Protein AF-A0A6L9G4X8-F1 (afdb_monomer)

pLDDT: mean 78.27, std 10.41, range [47.03, 92.12]

Secondary structure (DSSP, 8-state):
----THHHHHHHIIIIIHHHHHHHHSTTSTTT---TT----PPPPPPP-PPPTTSS-----

Structure (mmCIF, N/CA/C/O backbone):
data_AF-A0A6L9G4X8-F1
#
_entry.id   AF-A0A6L9G4X8-F1
#
loop_
_atom_site.group_PDB
_atom_site.id
_atom_site.type_symbol
_atom_site.label_atom_id
_atom_site.label_alt_id
_atom_site.label_comp_id
_atom_site.label_asym_id
_atom_site.label_entity_id
_atom_site.label_seq_id
_atom_site.pdbx_PDB_ins_code
_atom_site.Cartn_x
_atom_site.Cartn_y
_atom_site.Cartn_z
_atom_site.occupancy
_atom_site.B_iso_or_equiv
_atom_site.auth_seq_id
_atom_site.auth_comp_id
_atom_site.auth_asym_id
_atom_site.auth_atom_id
_atom_site.pdbx_PDB_model_num
ATOM 1 N N . MET A 1 1 ? 26.928 3.913 -26.378 1.00 55.97 1 MET A N 1
ATOM 2 C CA . MET A 1 1 ? 26.074 5.093 -26.120 1.00 55.97 1 MET A CA 1
ATOM 3 C C . MET A 1 1 ? 25.921 5.235 -24.620 1.00 55.97 1 MET A C 1
ATOM 5 O O . MET A 1 1 ? 25.445 4.299 -23.992 1.00 55.97 1 MET A O 1
ATOM 9 N N . ARG A 1 2 ? 26.382 6.347 -24.042 1.00 61.31 2 ARG A N 1
ATOM 10 C CA . ARG A 1 2 ? 26.063 6.699 -22.658 1.00 61.31 2 ARG A CA 1
ATOM 11 C C . ARG A 1 2 ? 24.742 7.454 -22.720 1.00 61.31 2 ARG A C 1
ATOM 13 O O . ARG A 1 2 ? 24.692 8.546 -23.270 1.00 61.31 2 ARG A O 1
ATOM 20 N N . TRP A 1 3 ? 23.663 6.812 -22.297 1.00 62.00 3 TRP A N 1
ATOM 21 C CA . TRP A 1 3 ? 22.379 7.488 -22.191 1.00 62.00 3 TRP A CA 1
ATOM 22 C C . TRP A 1 3 ? 22.491 8.405 -20.966 1.00 62.00 3 TRP A C 1
ATOM 24 O O . TRP A 1 3 ? 22.836 7.935 -19.889 1.00 62.00 3 TRP A O 1
ATOM 34 N N . ASP A 1 4 ? 22.288 9.707 -21.109 1.00 74.19 4 ASP A N 1
ATOM 35 C CA . ASP A 1 4 ? 22.213 10.649 -19.987 1.00 74.19 4 ASP A CA 1
ATOM 36 C C . ASP A 1 4 ? 20.884 11.419 -20.132 1.00 74.19 4 ASP A C 1
ATOM 38 O O . ASP A 1 4 ? 20.412 11.659 -21.245 1.00 74.19 4 ASP A O 1
ATOM 42 N N . GLY A 1 5 ? 20.236 11.781 -19.019 1.00 73.88 5 GLY A N 1
ATOM 43 C CA . GLY A 1 5 ? 18.991 12.564 -19.037 1.00 73.88 5 GLY A CA 1
ATOM 44 C C . GLY A 1 5 ? 17.707 11.755 -19.329 1.00 73.88 5 GLY A C 1
ATOM 45 O O . GLY A 1 5 ? 17.645 10.567 -19.018 1.00 73.88 5 GLY A O 1
ATOM 46 N N . PRO A 1 6 ? 16.647 12.363 -19.901 1.00 74.44 6 PRO A N 1
ATOM 47 C CA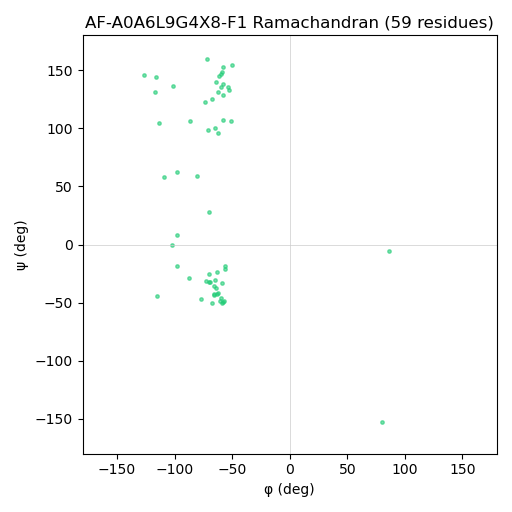 . PRO A 1 6 ? 15.307 11.761 -20.035 1.00 74.44 6 PRO A CA 1
ATOM 48 C C . PRO A 1 6 ? 15.247 10.410 -20.768 1.00 74.44 6 PRO A C 1
ATOM 50 O O . PRO A 1 6 ? 14.308 9.639 -20.604 1.00 74.44 6 PRO A O 1
ATOM 53 N N . GLN A 1 7 ? 16.255 10.085 -21.570 1.00 77.81 7 GLN A N 1
ATOM 54 C CA . GLN A 1 7 ? 16.339 8.795 -22.256 1.00 77.81 7 GLN A CA 1
ATOM 55 C C . GLN A 1 7 ? 16.688 7.647 -21.296 1.00 77.81 7 GLN A C 1
ATOM 57 O O . GLN A 1 7 ? 16.194 6.539 -21.483 1.00 77.81 7 GLN A O 1
ATOM 62 N N . GLN A 1 8 ? 17.466 7.909 -20.236 1.00 81.12 8 GLN A N 1
ATOM 63 C CA . GLN A 1 8 ? 17.756 6.914 -19.194 1.00 81.12 8 GLN A CA 1
ATOM 64 C C . GLN A 1 8 ? 16.495 6.490 -18.453 1.00 81.12 8 GLN A C 1
ATOM 66 O O . GLN A 1 8 ? 16.281 5.303 -18.223 1.00 81.12 8 GLN A O 1
ATOM 71 N N . ILE A 1 9 ? 15.626 7.448 -18.120 1.00 81.62 9 ILE A N 1
ATOM 72 C CA . ILE A 1 9 ? 14.399 7.122 -17.397 1.00 81.62 9 ILE A CA 1
ATOM 73 C C . ILE A 1 9 ? 13.417 6.337 -18.278 1.00 81.62 9 ILE A C 1
ATOM 75 O O . ILE A 1 9 ? 12.752 5.429 -17.790 1.00 81.62 9 ILE A O 1
ATOM 79 N N . LEU A 1 10 ? 13.392 6.592 -19.591 1.00 82.75 10 LEU A N 1
ATOM 80 C CA . LEU A 1 10 ? 12.608 5.797 -20.544 1.00 82.75 10 LEU A CA 1
ATOM 81 C C . LEU A 1 10 ? 13.122 4.357 -20.663 1.00 82.75 10 LEU A C 1
ATOM 83 O O . LEU A 1 10 ? 12.320 3.426 -20.655 1.00 82.75 10 LEU A O 1
ATOM 87 N N . VAL A 1 11 ? 14.443 4.166 -20.741 1.00 83.69 11 VAL A N 1
ATOM 88 C CA . VAL A 1 11 ? 15.065 2.830 -20.746 1.00 83.69 11 VAL A CA 1
ATOM 89 C C . VAL A 1 11 ? 14.776 2.100 -19.435 1.00 83.69 11 VAL A C 1
ATOM 91 O O . VAL A 1 11 ? 14.407 0.932 -19.466 1.00 83.69 11 VAL A O 1
ATOM 94 N N . PHE A 1 12 ? 14.845 2.795 -18.297 1.00 83.62 12 PHE A N 1
ATOM 95 C CA . PHE A 1 12 ? 14.477 2.230 -17.001 1.00 83.62 12 PHE A CA 1
ATOM 96 C C . PHE A 1 12 ? 13.023 1.738 -16.974 1.00 83.62 12 PHE A C 1
ATOM 98 O O . PHE A 1 12 ? 12.769 0.587 -16.610 1.00 83.62 12 PHE A O 1
ATOM 105 N N . TYR A 1 13 ? 12.068 2.574 -17.399 1.00 85.88 13 TYR A N 1
ATOM 106 C CA . TYR A 1 13 ? 10.669 2.156 -17.467 1.00 85.88 13 TYR A CA 1
ATOM 107 C C . TYR A 1 13 ? 10.500 0.958 -18.408 1.00 85.88 13 TYR A C 1
ATOM 109 O O . TYR A 1 13 ? 9.870 -0.026 -18.031 1.00 85.88 13 TYR A O 1
ATOM 117 N N . ARG A 1 14 ? 11.106 0.998 -19.600 1.00 84.94 14 ARG A N 1
ATOM 118 C CA . ARG A 1 14 ? 11.063 -0.098 -20.580 1.00 84.94 14 ARG A CA 1
ATOM 119 C C . ARG A 1 14 ? 11.604 -1.416 -20.031 1.00 84.94 14 ARG A C 1
ATOM 121 O O . ARG A 1 14 ? 10.949 -2.438 -20.189 1.00 84.94 14 ARG A O 1
ATOM 128 N N . ASP A 1 15 ? 12.782 -1.395 -19.420 1.00 89.69 15 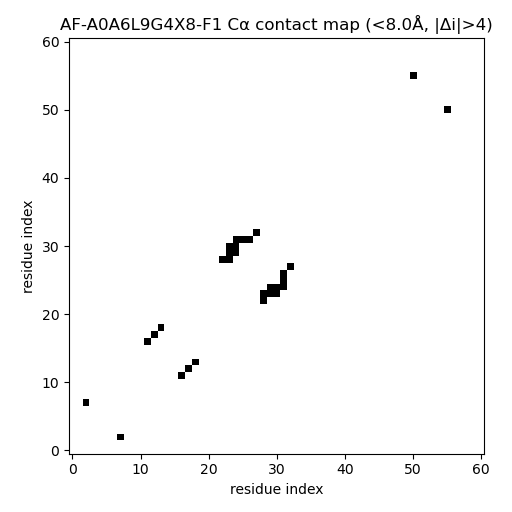ASP A N 1
ATOM 129 C CA . ASP A 1 15 ? 13.527 -2.620 -19.117 1.00 89.69 15 ASP A CA 1
ATOM 130 C C . ASP A 1 15 ? 13.136 -3.228 -17.769 1.00 89.69 15 ASP A C 1
ATOM 132 O O . ASP A 1 15 ? 13.202 -4.444 -17.603 1.00 89.69 15 ASP A O 1
ATOM 136 N N . TYR A 1 16 ? 12.701 -2.402 -16.815 1.00 85.31 16 TYR A N 1
ATOM 137 C CA . TYR A 1 16 ? 12.411 -2.861 -15.456 1.00 85.31 16 TYR A CA 1
ATOM 138 C C . TYR A 1 16 ? 10.938 -2.733 -15.096 1.00 85.31 16 TYR A C 1
ATOM 140 O O . TYR A 1 16 ? 10.359 -3.660 -14.531 1.00 85.31 16 TYR A O 1
ATOM 148 N N . PHE A 1 17 ? 10.313 -1.602 -15.428 1.00 85.31 17 PHE A N 1
ATOM 149 C CA . PHE A 1 17 ? 8.934 -1.353 -15.022 1.00 85.31 17 PHE A CA 1
ATOM 150 C C . PHE A 1 17 ? 7.932 -2.121 -15.887 1.00 85.31 17 PHE A C 1
ATOM 152 O O . PHE A 1 17 ? 7.058 -2.786 -15.341 1.00 85.31 17 PHE A O 1
ATOM 159 N N . TYR A 1 18 ? 8.068 -2.096 -17.216 1.00 86.50 18 TYR A N 1
ATOM 160 C CA . TYR A 1 18 ? 7.129 -2.786 -18.106 1.00 86.50 18 TYR A CA 1
ATOM 161 C C . TYR A 1 18 ? 7.074 -4.305 -17.869 1.00 86.50 18 TYR A C 1
ATOM 163 O O . TYR A 1 18 ? 5.967 -4.799 -17.686 1.00 86.50 18 TYR A O 1
ATOM 171 N N . PRO A 1 19 ? 8.189 -5.061 -17.778 1.00 92.12 19 PRO A N 1
ATOM 172 C CA . PRO A 1 19 ? 8.125 -6.501 -17.507 1.00 92.12 19 PRO A CA 1
ATOM 173 C C . PRO A 1 19 ? 7.557 -6.844 -16.125 1.00 92.12 19 PRO A C 1
ATOM 175 O O . PRO A 1 19 ? 6.940 -7.895 -15.944 1.00 92.12 19 PRO A O 1
ATOM 178 N N . LEU A 1 20 ? 7.770 -5.971 -15.133 1.00 88.06 20 LEU A N 1
ATOM 179 C CA . LEU A 1 20 ? 7.162 -6.117 -13.813 1.00 88.06 20 LEU A CA 1
ATOM 180 C C . LEU A 1 20 ? 5.646 -5.919 -13.899 1.00 88.06 20 LEU A C 1
ATOM 182 O O . LEU A 1 20 ? 4.892 -6.766 -13.428 1.00 88.06 20 LEU A O 1
ATOM 186 N N . MET A 1 21 ? 5.203 -4.831 -14.527 1.00 86.75 21 MET A N 1
ATOM 187 C CA . MET A 1 21 ? 3.782 -4.532 -14.689 1.00 86.75 21 MET A CA 1
ATOM 188 C C . MET A 1 21 ? 3.065 -5.572 -15.549 1.00 86.75 21 MET A C 1
ATOM 190 O O . MET A 1 21 ? 1.944 -5.943 -15.216 1.00 86.75 21 MET A O 1
ATOM 194 N N . ASP A 1 22 ? 3.714 -6.087 -16.592 1.00 89.06 22 ASP A N 1
ATOM 195 C CA . ASP A 1 22 ? 3.201 -7.169 -17.435 1.00 89.06 22 ASP A CA 1
ATOM 196 C C . ASP A 1 22 ? 2.874 -8.412 -16.596 1.00 89.06 22 ASP A C 1
ATOM 198 O O . ASP A 1 22 ? 1.750 -8.904 -16.625 1.00 89.06 22 ASP A O 1
ATOM 202 N N . ARG A 1 23 ? 3.792 -8.843 -15.718 1.00 87.81 23 ARG A N 1
ATOM 203 C CA . ARG A 1 23 ?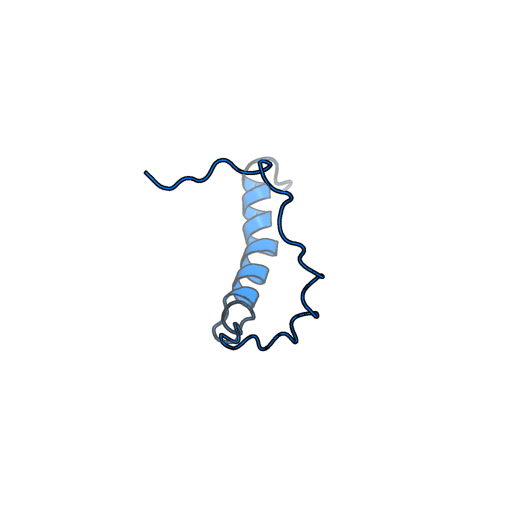 3.517 -9.948 -14.784 1.00 87.81 23 ARG A CA 1
ATOM 204 C C . ARG A 1 23 ? 2.447 -9.627 -13.748 1.00 87.81 23 ARG A C 1
ATOM 206 O O . ARG A 1 23 ? 1.627 -10.486 -13.441 1.00 87.81 23 ARG A O 1
ATOM 213 N N . LEU A 1 24 ? 2.471 -8.429 -13.164 1.00 85.75 24 LEU A N 1
ATOM 214 C CA . LEU A 1 24 ? 1.523 -8.056 -12.109 1.00 85.75 24 LEU A CA 1
ATOM 215 C C . LEU A 1 24 ? 0.083 -7.975 -12.636 1.00 85.75 24 LEU A C 1
ATOM 217 O O . LEU A 1 24 ? -0.851 -8.336 -11.919 1.00 85.75 24 LEU A O 1
ATOM 221 N N . THR A 1 25 ? -0.075 -7.517 -13.881 1.00 82.88 25 THR A N 1
ATOM 222 C CA . THR A 1 25 ? -1.366 -7.246 -14.532 1.00 82.88 25 THR A CA 1
ATOM 223 C C . THR A 1 25 ? -1.817 -8.325 -15.519 1.00 82.88 25 THR A C 1
ATOM 225 O O . THR A 1 25 ? -2.910 -8.185 -16.076 1.00 82.88 25 THR A O 1
ATOM 228 N N . ALA A 1 26 ? -1.029 -9.390 -15.717 1.00 88.31 26 ALA A N 1
ATOM 229 C CA . ALA A 1 26 ? -1.400 -10.565 -16.508 1.00 88.31 26 ALA A CA 1
ATOM 230 C C . ALA A 1 26 ? -2.771 -11.114 -16.084 1.00 88.31 26 ALA A C 1
ATOM 232 O O . ALA A 1 26 ? -3.179 -10.921 -14.947 1.00 88.31 26 ALA A O 1
ATOM 233 N N . GLN A 1 27 ? -3.497 -11.811 -16.962 1.00 84.50 27 GLN A N 1
ATOM 234 C CA . GLN A 1 27 ? -4.857 -12.290 -16.645 1.00 84.50 27 GLN A CA 1
ATOM 235 C C . GLN A 1 27 ? -4.911 -13.214 -15.415 1.00 84.50 27 GLN A C 1
ATOM 237 O O . GLN A 1 27 ? -5.884 -13.190 -14.667 1.00 84.50 27 GLN A O 1
ATOM 242 N N . ASP A 1 28 ? -3.856 -13.996 -15.199 1.00 82.94 28 ASP A N 1
ATOM 243 C CA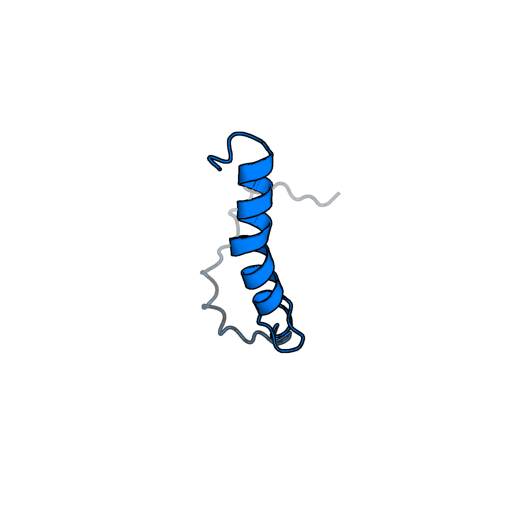 . ASP A 1 28 ? -3.605 -14.849 -14.032 1.00 82.94 28 ASP A CA 1
ATOM 244 C C . ASP A 1 28 ? -2.678 -14.184 -12.994 1.00 82.94 28 ASP A C 1
ATOM 246 O O . ASP A 1 28 ? -2.232 -14.809 -12.032 1.00 82.94 28 ASP A O 1
ATOM 250 N N . GLY A 1 29 ? -2.376 -12.904 -13.196 1.00 82.75 29 GLY A N 1
ATOM 251 C CA . GLY A 1 29 ? -1.471 -12.112 -12.387 1.00 82.75 29 GLY A CA 1
ATOM 252 C C . GLY A 1 29 ? -2.041 -11.771 -11.007 1.00 82.75 29 GLY A C 1
ATOM 253 O O . GLY A 1 29 ? -3.257 -11.761 -10.783 1.00 82.75 29 GLY A O 1
ATOM 254 N N . PRO A 1 30 ? -1.162 -11.426 -10.055 1.00 82.12 30 PRO A N 1
ATOM 255 C CA . PRO A 1 30 ? -1.522 -11.221 -8.656 1.00 82.12 30 PRO A CA 1
ATOM 256 C C . PRO A 1 30 ? -2.504 -10.067 -8.427 1.00 82.12 30 PRO A C 1
ATOM 258 O O . PRO A 1 30 ? -3.208 -10.073 -7.422 1.00 82.12 30 PRO A O 1
ATOM 261 N N . PHE A 1 31 ? -2.587 -9.083 -9.331 1.00 81.81 31 PHE A N 1
ATOM 262 C CA . PHE A 1 31 ? -3.575 -8.005 -9.203 1.00 81.81 31 PHE A CA 1
ATOM 263 C C . PHE A 1 31 ? -5.008 -8.485 -9.446 1.00 81.81 31 PHE A C 1
ATOM 265 O O . PHE A 1 31 ? -5.947 -7.893 -8.918 1.00 81.81 31 PHE A O 1
ATOM 272 N N . HIS A 1 32 ? -5.175 -9.567 -10.209 1.00 76.69 32 HIS A N 1
ATOM 273 C CA . HIS A 1 32 ? -6.476 -10.184 -10.480 1.00 76.69 32 HIS A CA 1
ATOM 274 C C . HIS A 1 32 ? -6.744 -11.385 -9.580 1.00 76.69 32 HIS A C 1
ATOM 276 O O . HIS A 1 32 ? -7.903 -11.727 -9.363 1.00 76.69 32 HIS A O 1
ATOM 282 N N . ALA A 1 33 ? -5.702 -11.955 -8.966 1.00 69.50 33 ALA A N 1
ATOM 283 C CA . ALA A 1 33 ? -5.798 -12.936 -7.883 1.00 69.50 33 ALA A CA 1
ATOM 284 C C . ALA A 1 33 ? -6.298 -12.323 -6.555 1.00 69.50 33 ALA A C 1
ATOM 286 O O . ALA A 1 33 ? -5.963 -12.791 -5.466 1.00 69.50 33 ALA A O 1
ATOM 287 N N . TYR A 1 34 ? -7.095 -11.257 -6.638 1.00 62.66 34 TYR A N 1
ATOM 288 C CA . TYR A 1 34 ? -7.810 -10.710 -5.504 1.00 62.66 34 TYR A CA 1
ATOM 289 C C . TYR A 1 34 ? -8.933 -11.678 -5.137 1.00 62.66 34 TYR A C 1
ATOM 291 O O . TYR A 1 34 ? -10.008 -11.676 -5.747 1.00 62.66 34 TYR A O 1
ATOM 299 N N . ASP A 1 35 ? -8.679 -12.515 -4.134 1.00 66.81 35 ASP A N 1
ATOM 300 C CA . ASP A 1 35 ? -9.738 -13.256 -3.468 1.00 66.81 35 ASP A CA 1
ATOM 301 C C . ASP A 1 35 ? -10.646 -12.236 -2.772 1.00 66.81 35 ASP A C 1
ATOM 303 O O . ASP A 1 35 ? -10.322 -11.680 -1.719 1.00 66.81 35 AS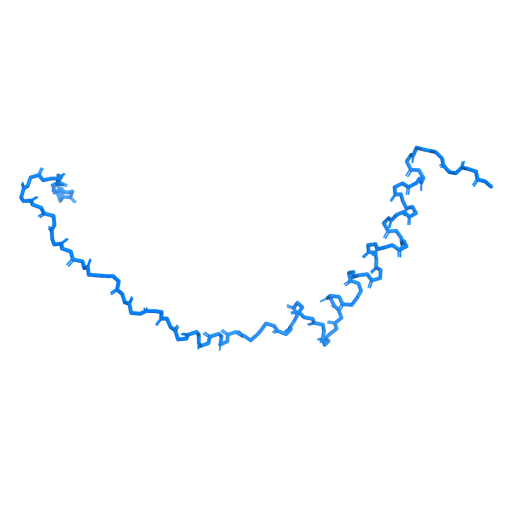P A O 1
ATOM 307 N N . LYS A 1 36 ? -11.781 -11.927 -3.412 1.00 58.16 36 LYS A N 1
ATOM 308 C CA . LYS A 1 36 ? -12.793 -11.003 -2.878 1.00 58.16 36 LYS A CA 1
ATOM 309 C C . LYS A 1 36 ? -13.292 -11.443 -1.505 1.00 58.16 36 LYS A C 1
ATOM 311 O O . LYS A 1 36 ? -13.868 -10.626 -0.790 1.00 58.16 36 LYS A O 1
ATOM 316 N N . VAL A 1 37 ? -13.073 -12.708 -1.150 1.00 59.41 37 VAL A N 1
ATOM 317 C CA . VAL A 1 37 ? -13.431 -13.288 0.132 1.00 59.41 37 VAL A CA 1
ATOM 318 C C . VAL A 1 37 ? -12.165 -13.549 0.943 1.00 59.41 37 VAL A C 1
ATOM 320 O O . VAL A 1 37 ? -11.886 -14.654 1.395 1.00 59.41 37 VAL A O 1
ATOM 323 N N . MET A 1 38 ? -11.393 -12.488 1.178 1.00 58.47 38 MET A N 1
ATOM 324 C CA . MET A 1 38 ? -10.502 -12.445 2.331 1.00 58.47 38 MET A CA 1
ATOM 325 C C . MET A 1 38 ? -11.349 -12.807 3.564 1.00 58.47 38 MET A C 1
ATOM 327 O O . MET A 1 38 ? -12.165 -12.008 4.020 1.00 58.47 38 MET A O 1
ATOM 331 N N . HIS A 1 39 ? -11.167 -14.021 4.088 1.00 62.78 39 HIS A N 1
ATOM 332 C CA . HIS A 1 39 ? -11.659 -14.464 5.392 1.00 62.78 39 HIS A CA 1
ATOM 333 C C . HIS A 1 39 ? -10.520 -14.350 6.415 1.00 62.78 39 HIS A C 1
ATOM 335 O O . HIS A 1 39 ? -10.062 -15.376 6.932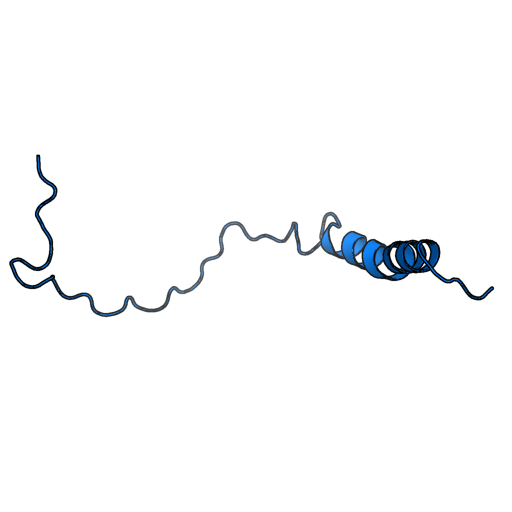 1.00 62.78 39 HIS A O 1
ATOM 341 N N . PRO A 1 40 ? -9.978 -13.146 6.693 1.00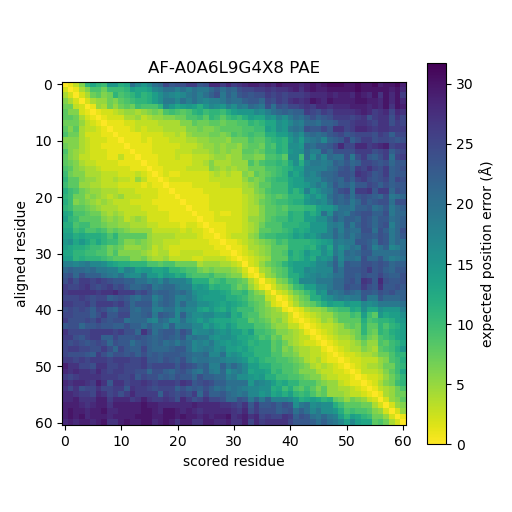 72.06 40 PRO A N 1
ATOM 342 C CA . PRO A 1 40 ? -8.988 -13.033 7.736 1.00 72.06 40 PRO A CA 1
ATOM 343 C C . PRO A 1 40 ? -9.679 -13.445 9.031 1.00 72.06 40 PRO A C 1
ATOM 345 O O . PRO A 1 40 ? -10.780 -12.987 9.345 1.00 72.06 40 PRO A O 1
ATOM 348 N N . GLN A 1 41 ? -9.031 -14.327 9.783 1.00 76.50 41 GL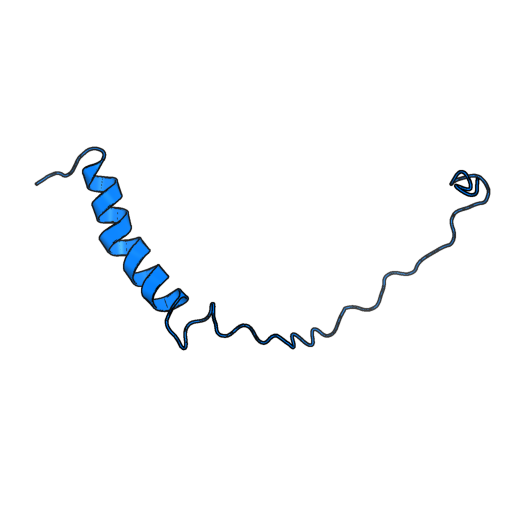N A N 1
ATOM 349 C CA . GLN A 1 41 ? -9.343 -14.489 11.193 1.00 76.50 41 GLN A CA 1
ATOM 350 C C . GLN A 1 41 ? -9.021 -13.141 11.828 1.00 76.50 41 GLN A C 1
ATOM 352 O O . GLN A 1 41 ? -7.857 -12.813 12.059 1.00 76.50 41 GLN A O 1
ATOM 357 N N . LEU A 1 42 ? -10.048 -12.303 11.970 1.00 77.38 42 LEU A N 1
ATOM 358 C CA . LEU A 1 42 ? -9.895 -11.018 12.621 1.00 77.38 42 LEU A CA 1
ATOM 359 C C . LEU A 1 42 ? -9.412 -11.298 14.047 1.00 77.38 42 LEU A C 1
ATOM 361 O O . LEU A 1 42 ? -9.929 -12.221 14.687 1.00 77.38 42 LEU A O 1
ATOM 365 N N . PRO A 1 43 ? -8.413 -10.552 14.538 1.00 82.44 43 PRO A N 1
ATOM 366 C CA . PRO A 1 43 ? -8.033 -10.659 15.933 1.00 82.44 43 PRO A CA 1
ATOM 367 C C . PRO A 1 43 ? -9.246 -10.351 16.814 1.00 82.44 43 PRO A C 1
ATOM 369 O O . PRO A 1 43 ? -10.155 -9.616 16.414 1.00 82.44 43 PRO A O 1
ATOM 372 N N . GLU A 1 44 ? -9.251 -10.918 18.017 1.00 86.31 44 GLU A N 1
ATOM 373 C CA . GLU A 1 44 ? -10.258 -10.593 19.019 1.00 86.31 44 GLU A CA 1
ATOM 374 C C . GLU A 1 44 ? -10.301 -9.072 19.227 1.00 86.31 44 GLU A C 1
ATOM 376 O O . GLU A 1 44 ? -9.262 -8.405 19.280 1.00 86.31 44 GLU A O 1
ATOM 381 N N . MET A 1 45 ? -11.511 -8.510 19.288 1.00 86.44 45 MET A N 1
ATOM 382 C CA . MET A 1 45 ? -11.685 -7.084 19.540 1.00 86.44 45 MET A CA 1
ATOM 383 C C . MET A 1 45 ? -11.026 -6.700 20.864 1.00 86.44 45 MET A C 1
ATOM 385 O O . MET A 1 45 ? -11.179 -7.387 21.872 1.00 86.44 45 MET A O 1
ATOM 389 N N . PHE A 1 46 ? -10.341 -5.557 20.877 1.00 87.50 46 PHE A N 1
ATOM 390 C CA . PHE A 1 46 ? -9.853 -4.985 22.125 1.00 87.50 46 PHE A CA 1
ATOM 391 C C . PHE A 1 46 ? -11.024 -4.694 23.074 1.00 87.50 46 PHE A C 1
ATOM 393 O O . PHE A 1 46 ? -12.109 -4.328 22.609 1.00 87.50 46 PHE A O 1
ATOM 400 N N . PRO A 1 47 ? -10.818 -4.822 24.397 1.00 88.12 47 PRO A N 1
ATOM 401 C CA . PRO A 1 47 ? -11.843 -4.481 25.369 1.00 88.12 47 PRO A CA 1
ATOM 402 C C . PRO A 1 47 ? -12.257 -3.018 25.192 1.00 88.12 47 PRO A C 1
ATOM 404 O O . PRO A 1 47 ? -11.418 -2.116 25.163 1.00 88.12 47 PRO A O 1
ATOM 407 N N . VAL A 1 48 ? -13.563 -2.798 25.074 1.00 86.06 48 VAL A N 1
ATOM 408 C CA . VAL A 1 48 ? -14.166 -1.468 24.989 1.00 86.06 48 VAL A CA 1
ATOM 409 C C . VAL A 1 48 ? -14.747 -1.130 26.356 1.00 86.06 48 VAL A C 1
ATOM 411 O O . VAL A 1 48 ? -15.379 -1.973 26.992 1.00 86.06 48 VAL A O 1
ATOM 414 N N . ALA A 1 49 ? -14.525 0.099 26.809 1.00 87.31 49 ALA A N 1
ATOM 415 C CA . ALA A 1 49 ? -15.170 0.652 27.988 1.00 87.31 49 ALA A CA 1
ATOM 416 C C . ALA A 1 49 ? -16.040 1.834 27.564 1.00 87.31 49 ALA A C 1
ATOM 418 O O . ALA A 1 49 ? -15.663 2.597 26.671 1.00 87.31 49 ALA A O 1
ATOM 419 N N . GLU A 1 50 ? -17.185 1.986 28.223 1.00 86.06 50 GLU A N 1
ATOM 420 C CA . GLU A 1 50 ? -18.000 3.184 28.073 1.00 86.06 50 GLU A CA 1
ATOM 421 C C . GLU A 1 50 ? -17.215 4.415 28.520 1.00 86.06 50 GLU A C 1
ATOM 423 O O . GLU A 1 50 ? -16.412 4.381 29.461 1.00 86.06 50 GLU A O 1
ATOM 428 N N . ALA A 1 51 ? -17.463 5.521 27.831 1.00 84.12 51 ALA A N 1
ATOM 429 C CA . ALA A 1 51 ? -16.919 6.798 28.237 1.00 84.12 51 ALA A CA 1
ATOM 430 C C . ALA A 1 51 ? -17.494 7.197 29.604 1.00 84.12 51 ALA A C 1
ATOM 432 O O . ALA A 1 51 ? -18.700 7.040 29.814 1.00 84.12 51 ALA A O 1
ATOM 433 N N . PRO A 1 52 ? -16.694 7.768 30.520 1.00 86.19 52 PRO A N 1
ATOM 434 C CA . PRO A 1 52 ? -17.247 8.340 31.737 1.00 86.19 52 PRO A CA 1
ATOM 435 C C . PRO A 1 52 ? -18.269 9.437 31.409 1.00 86.19 52 PRO A C 1
ATOM 437 O O . PRO A 1 52 ? -18.136 10.152 30.408 1.00 86.19 52 PRO A O 1
ATOM 440 N N .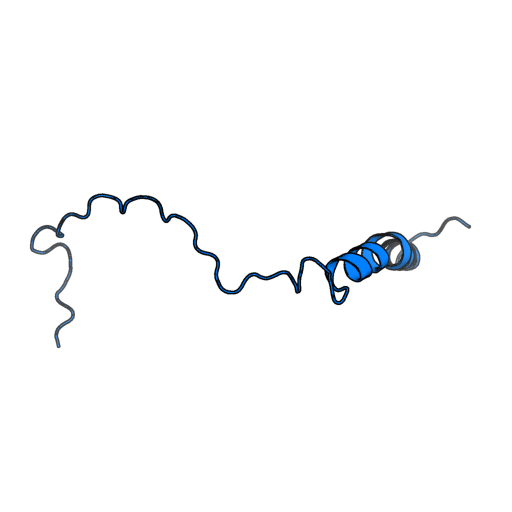 GLU A 1 53 ? -19.278 9.595 32.266 1.00 84.56 53 GLU A N 1
ATOM 441 C CA . GLU A 1 53 ? -20.305 10.623 32.084 1.00 84.56 53 GLU A CA 1
ATOM 442 C C . GLU A 1 53 ? -19.668 12.015 31.896 1.00 84.56 53 GLU A C 1
ATOM 444 O O . GLU A 1 53 ? -18.751 12.411 32.617 1.00 84.56 53 GLU A O 1
ATOM 449 N N . GLY A 1 54 ? -20.134 12.757 30.886 1.00 83.38 54 GLY A N 1
ATOM 450 C CA . GLY A 1 54 ? -19.661 14.111 30.577 1.00 83.38 54 GLY A CA 1
ATOM 451 C C . GLY A 1 54 ? -18.416 14.212 29.683 1.00 83.38 54 GLY A C 1
ATOM 452 O O . GLY A 1 54 ? -18.073 15.324 29.279 1.00 83.38 54 GLY A O 1
ATOM 453 N N . TYR A 1 55 ? -17.764 13.100 29.318 1.00 78.88 55 TYR A N 1
ATOM 454 C CA . TYR A 1 55 ? -16.603 13.122 28.406 1.00 78.88 55 TYR A CA 1
ATOM 455 C C . TYR A 1 55 ? -16.975 13.464 26.961 1.00 78.88 55 TYR A C 1
ATOM 457 O O . TYR A 1 55 ? -16.205 14.115 26.254 1.00 78.88 55 TYR A O 1
ATOM 465 N N . PHE A 1 56 ? -18.168 13.062 26.528 1.00 81.31 56 PHE A N 1
ATOM 466 C CA . PHE A 1 56 ? -18.693 13.383 25.208 1.00 81.31 56 PHE A CA 1
ATOM 467 C C . PHE A 1 56 ? -19.957 14.222 25.355 1.00 81.31 56 PHE A C 1
ATOM 469 O O . PHE A 1 56 ? -20.859 13.891 26.124 1.00 81.31 56 PHE A O 1
ATOM 476 N N . ARG A 1 57 ? -20.029 15.333 24.615 1.00 77.62 57 ARG A N 1
ATOM 477 C CA . ARG A 1 57 ? -21.272 16.101 24.501 1.00 77.62 57 ARG A CA 1
ATOM 478 C C . ARG A 1 57 ? -22.264 15.236 23.734 1.00 77.62 57 ARG A C 1
ATOM 480 O O . ARG A 1 57 ? -21.941 14.804 22.630 1.00 77.62 57 ARG A O 1
ATOM 487 N N . SER A 1 58 ? -23.448 14.996 24.293 1.00 71.19 58 SER A N 1
ATOM 488 C CA . SER A 1 58 ? -24.524 14.338 23.555 1.00 71.19 58 SER A CA 1
ATOM 489 C C . SER A 1 58 ? -24.833 15.171 22.313 1.00 71.19 58 SER A C 1
ATOM 491 O O . SER A 1 58 ? -25.400 16.260 22.415 1.00 71.19 58 SER A O 1
ATOM 493 N N . SER A 1 59 ? -24.447 14.691 21.134 1.00 65.81 59 SER A N 1
ATOM 494 C CA . SER A 1 59 ? -24.883 15.272 19.866 1.00 65.81 59 SER A CA 1
ATOM 495 C C . SER A 1 59 ? -26.283 14.754 19.538 1.00 65.81 59 SER A C 1
ATOM 497 O O . SER A 1 59 ? -26.490 14.081 18.532 1.00 65.81 59 SER A O 1
ATOM 499 N N . VAL A 1 60 ? -27.228 15.012 20.438 1.00 58.69 60 VAL A N 1
ATOM 500 C CA . VAL A 1 60 ? -28.653 14.841 20.176 1.00 58.69 60 VAL A CA 1
ATOM 501 C C . VAL A 1 60 ? -29.228 16.244 20.222 1.00 58.69 60 VAL A C 1
ATOM 503 O O . VAL A 1 60 ? -29.274 16.869 21.282 1.00 58.69 60 VAL A O 1
ATOM 506 N N . GLN A 1 61 ? -29.523 16.755 19.032 1.00 47.03 61 GLN A N 1
ATOM 507 C CA . GLN A 1 61 ? -30.288 17.972 18.817 1.00 47.03 61 GLN A CA 1
ATOM 508 C C . GLN A 1 61 ? -31.760 17.592 18.676 1.00 47.03 61 GLN A C 1
ATOM 510 O O . GLN A 1 61 ? -32.018 16.538 18.050 1.00 47.03 61 GLN A O 1
#

Organism: NCBI:txid453836

Solvent-accessible surface area (backbone atoms only — not comparable to full-atom values): 4181 Å² total; per-residue (Å²): 135,86,72,70,65,76,60,39,57,51,50,46,41,59,71,54,47,47,61,50,49,50,52,39,66,32,90,89,10,67,70,62,64,60,64,89,73,74,77,72,83,70,74,81,78,75,90,82,75,82,78,62,90,82,75,63,80,78,90,74,130

Foldseek 3Di:
DPDDPPVVVVVCCVPPVVVVCCQCVPPPHPVVVPPVPPPPPDPDDDDDDDDPPPPDDPPDD

Mean predicted aligned error: 14.11 Å

Sequence (61 aa):
MRWDGPQQILVFYRDYFYPLMDRLTAQDGPFHAYDKVMHPQLPEMFPVAEAPEGYFRSSVQ

Radius of gyration: 25.85 Å; Cα contacts (8 Å, |Δi|>4): 15; chains: 1; bounding box: 56×33×58 Å